Protein AF-A0A151JCA4-F1 (afdb_monomer_lite)

pLDDT: mean 89.54, std 9.83, range [54.44, 97.62]

Foldseek 3Di:
DDKDKDFDDPPQKTDIKIWDDPDQQGWIKIADDIDGDPDPVRVVCLQAVFPFKFWADAQFDDPVVPVDPDDSVVVQHDGQAPVPQDPVPADAAPPDALVNDGLGGCLSHCAPPPPPWDWPRHDPNHSRGHTMDIGSSAGCDDPSHSPNIDMDTDD

InterPro domains:
  IPR036423 Superoxide dismutase-like, copper/zinc binding domain superfamily [G3DSA:2.60.40.200] (5-155)
  IPR036423 Superoxide dismutase-like, copper/zinc binding domain superfamily [SSF49329] (5-154)
  IPR053257 Cu-only superoxide dismutase [PTHR20910] (4-155)

Radius of gyration: 15.34 Å; chains: 1; bounding box: 45×33×42 Å

Secondary structure (DSSP, 8-state):
-EEEEEEEEETTEEEEEEEEESSTTSPEEEEEEEEE-S-HHHHHHHHH---EEEEESSPPPPTTTTSS---GGGGG-SB--TT---TTTSPSTTSS-GGGS-TTBHHHHHTT--TTS----PPTT-----EEEEETT--SSSTT--TT-EEEEE-

Structure (mmCIF, N/CA/C/O backbone):
data_AF-A0A151JCA4-F1
#
_entry.id   AF-A0A151JCA4-F1
#
loop_
_atom_site.group_PDB
_atom_site.id
_atom_site.type_symbol
_atom_site.label_atom_id
_atom_site.label_alt_id
_atom_site.label_comp_id
_atom_site.label_asym_id
_atom_site.label_entity_id
_atom_site.label_seq_id
_atom_site.pdbx_PDB_ins_code
_atom_site.Cartn_x
_atom_site.Cartn_y
_atom_site.Cartn_z
_atom_site.occupancy
_atom_site.B_iso_or_equiv
_atom_site.auth_seq_id
_atom_site.auth_comp_id
_atom_site.auth_asym_id
_atom_site.auth_atom_id
_atom_site.pdbx_PDB_model_num
ATOM 1 N N . LYS A 1 1 ? -0.003 11.122 -17.077 1.00 87.81 1 LYS A N 1
ATOM 2 C CA . LYS A 1 1 ? 0.072 11.321 -15.610 1.00 87.81 1 LYS A CA 1
ATOM 3 C C . LYS A 1 1 ? -1.245 10.942 -14.945 1.00 87.81 1 LYS A C 1
ATOM 5 O O . LYS A 1 1 ? -2.270 11.543 -15.243 1.00 87.81 1 LYS A O 1
ATOM 10 N N . LYS A 1 2 ? -1.222 9.934 -14.072 1.00 93.56 2 LYS A N 1
ATOM 11 C CA . LYS A 1 2 ? -2.328 9.510 -13.203 1.00 93.56 2 LYS A CA 1
ATOM 12 C C . LYS A 1 2 ? -2.029 9.950 -11.769 1.00 93.56 2 LYS A C 1
ATOM 14 O O . LYS A 1 2 ? -0.880 9.911 -11.333 1.00 93.56 2 LYS A O 1
ATOM 19 N N . PHE A 1 3 ? -3.067 10.375 -11.060 1.00 94.62 3 PHE A N 1
ATOM 20 C CA . PHE A 1 3 ? -3.005 10.795 -9.665 1.00 94.62 3 PHE A CA 1
ATOM 21 C C . PHE A 1 3 ? -4.159 10.147 -8.908 1.00 94.62 3 PHE A C 1
ATOM 23 O O . PHE A 1 3 ? -5.297 10.159 -9.376 1.00 94.62 3 PHE A O 1
ATOM 30 N N . PHE A 1 4 ? -3.860 9.604 -7.738 1.00 93.62 4 PHE A N 1
ATOM 31 C CA . PHE A 1 4 ? -4.821 9.010 -6.826 1.00 93.62 4 PHE A CA 1
ATOM 32 C C . PHE A 1 4 ? -4.619 9.587 -5.426 1.00 93.62 4 PHE A C 1
ATOM 34 O O . PHE A 1 4 ? -3.493 9.859 -5.009 1.00 93.62 4 PHE A O 1
ATOM 41 N N . ARG A 1 5 ? -5.721 9.766 -4.696 1.00 95.06 5 ARG A N 1
ATOM 42 C CA . ARG A 1 5 ? -5.716 10.208 -3.303 1.00 95.06 5 ARG A CA 1
ATOM 43 C C . ARG A 1 5 ? -6.783 9.456 -2.523 1.00 95.06 5 ARG A C 1
ATOM 45 O O . ARG A 1 5 ? -7.960 9.546 -2.861 1.00 95.06 5 ARG A O 1
ATOM 52 N N . ALA A 1 6 ? -6.367 8.793 -1.454 1.00 92.94 6 ALA A N 1
ATOM 53 C CA . ALA A 1 6 ? -7.232 8.213 -0.439 1.00 92.94 6 ALA A CA 1
ATOM 54 C C . ALA A 1 6 ? -7.163 9.057 0.836 1.00 92.94 6 ALA A C 1
ATOM 56 O O . ALA A 1 6 ? -6.081 9.453 1.269 1.00 92.94 6 ALA A O 1
ATOM 57 N N . ILE A 1 7 ? -8.320 9.326 1.437 1.00 93.31 7 ILE A N 1
ATOM 58 C CA . ILE A 1 7 ? -8.431 10.025 2.719 1.00 93.31 7 ILE A CA 1
ATOM 59 C C . ILE A 1 7 ? -8.801 8.986 3.769 1.00 93.31 7 ILE A C 1
ATOM 61 O O . ILE A 1 7 ? -9.755 8.234 3.586 1.00 93.31 7 ILE A O 1
ATOM 65 N N . ILE A 1 8 ? -8.052 8.958 4.866 1.00 91.44 8 ILE A N 1
ATOM 66 C CA . ILE A 1 8 ? -8.338 8.105 6.017 1.00 91.44 8 ILE A CA 1
ATOM 67 C C . ILE A 1 8 ? -8.811 9.008 7.147 1.00 91.44 8 ILE A C 1
ATOM 69 O O . ILE A 1 8 ? -8.163 10.003 7.467 1.00 91.44 8 ILE A O 1
ATOM 73 N N . ASN A 1 9 ? -9.944 8.656 7.744 1.00 90.81 9 ASN A N 1
ATOM 74 C CA . ASN A 1 9 ? -10.438 9.251 8.977 1.00 90.81 9 ASN A CA 1
ATOM 75 C C . ASN A 1 9 ? -11.267 8.202 9.724 1.00 90.81 9 ASN A C 1
ATOM 77 O O . ASN A 1 9 ? -12.477 8.106 9.538 1.00 90.81 9 ASN A O 1
ATOM 81 N N . SER A 1 10 ? -10.596 7.351 10.495 1.00 88.12 10 SER A N 1
ATOM 82 C CA . SER A 1 10 ? -11.244 6.259 11.220 1.00 88.12 10 SER A CA 1
ATOM 83 C C . SER A 1 10 ? -10.461 5.908 12.479 1.00 88.12 10 SER A C 1
ATOM 85 O O . SER A 1 10 ? -9.232 5.955 12.487 1.00 88.12 10 SER A O 1
ATOM 87 N N . ARG A 1 11 ? -11.181 5.581 13.561 1.00 87.19 11 ARG A N 1
ATOM 88 C CA . ARG A 1 11 ? -10.626 5.144 14.861 1.00 87.19 11 ARG A CA 1
ATOM 89 C C . ARG A 1 11 ? -9.474 6.022 15.386 1.00 87.19 11 ARG A C 1
ATOM 91 O O . ARG A 1 11 ? -8.518 5.535 15.981 1.00 87.19 11 ARG A O 1
ATOM 98 N N . GLY A 1 12 ? -9.562 7.332 15.151 1.00 89.25 12 GLY A N 1
ATOM 99 C CA . GLY A 1 12 ? -8.572 8.311 15.600 1.00 89.25 12 GLY A CA 1
ATOM 100 C C . GLY A 1 12 ? -7.302 8.410 14.748 1.00 89.25 12 GLY A C 1
ATOM 101 O O . GLY A 1 12 ? -6.443 9.226 15.080 1.00 89.25 12 GLY A O 1
ATOM 102 N N . ILE A 1 13 ? -7.189 7.655 13.650 1.00 92.56 13 ILE A N 1
ATOM 103 C CA . ILE A 1 13 ? -6.205 7.895 12.587 1.00 92.56 13 ILE A CA 1
ATOM 104 C C . ILE A 1 13 ? -6.839 8.798 11.537 1.00 92.56 13 ILE A C 1
ATOM 106 O O . ILE A 1 13 ? -7.931 8.519 11.038 1.00 92.56 13 ILE A O 1
ATOM 110 N N . LYS A 1 14 ? -6.127 9.862 11.170 1.00 94.75 14 LYS A N 1
ATOM 111 C CA . LYS A 1 14 ? -6.526 10.797 10.124 1.00 94.75 14 LYS A CA 1
ATOM 112 C C . LYS A 1 14 ? -5.363 11.155 9.209 1.00 94.75 14 LYS A C 1
ATOM 114 O O . LYS A 1 14 ? -4.226 11.304 9.657 1.00 94.75 14 LYS A O 1
ATOM 119 N N . GLY A 1 15 ? -5.651 11.365 7.936 1.00 94.75 15 GLY A N 1
ATOM 120 C CA . GLY A 1 15 ? -4.666 11.839 6.977 1.00 94.75 15 GLY A CA 1
ATOM 121 C C . GLY A 1 15 ? -4.990 11.408 5.561 1.00 94.75 15 GLY A C 1
ATOM 122 O O . GLY A 1 15 ? -6.147 11.155 5.220 1.00 94.75 15 GLY A O 1
ATOM 123 N N . GLN A 1 16 ? -3.958 11.337 4.732 1.00 95.56 16 GLN A N 1
ATOM 124 C CA . GLN A 1 16 ? -4.105 10.993 3.330 1.00 95.56 16 GLN A CA 1
ATOM 125 C C . GLN A 1 16 ? -2.951 10.135 2.831 1.00 95.56 16 GLN A C 1
ATOM 127 O O . GLN A 1 16 ? -1.815 10.241 3.296 1.00 95.56 16 GLN A O 1
ATOM 132 N N . ILE A 1 17 ? -3.265 9.333 1.823 1.00 95.62 17 ILE A N 1
ATOM 133 C CA . ILE A 1 17 ? -2.285 8.635 1.008 1.00 95.62 17 ILE A CA 1
ATOM 134 C C . ILE A 1 17 ? -2.484 9.082 -0.428 1.00 95.62 17 ILE A C 1
ATOM 136 O O . ILE A 1 17 ? -3.600 9.035 -0.947 1.00 95.62 17 ILE A O 1
ATOM 140 N N . THR A 1 18 ? -1.418 9.547 -1.064 1.00 96.25 18 THR A N 1
ATOM 141 C CA . THR A 1 18 ? -1.435 9.914 -2.479 1.00 96.25 18 THR A CA 1
ATOM 142 C C . THR A 1 18 ? -0.556 8.967 -3.270 1.00 96.25 18 THR A C 1
ATOM 144 O O . THR A 1 18 ? 0.472 8.520 -2.776 1.00 96.25 18 THR A O 1
ATOM 147 N N . ALA A 1 19 ? -0.962 8.660 -4.498 1.00 96.56 19 ALA A N 1
ATOM 148 C CA . ALA A 1 19 ? -0.168 7.887 -5.438 1.00 96.56 19 ALA A CA 1
ATOM 149 C C . ALA A 1 19 ? -0.099 8.617 -6.784 1.00 96.56 19 ALA A C 1
ATOM 151 O O . ALA A 1 19 ? -1.108 9.141 -7.266 1.00 96.56 19 ALA A O 1
ATOM 152 N N . ILE A 1 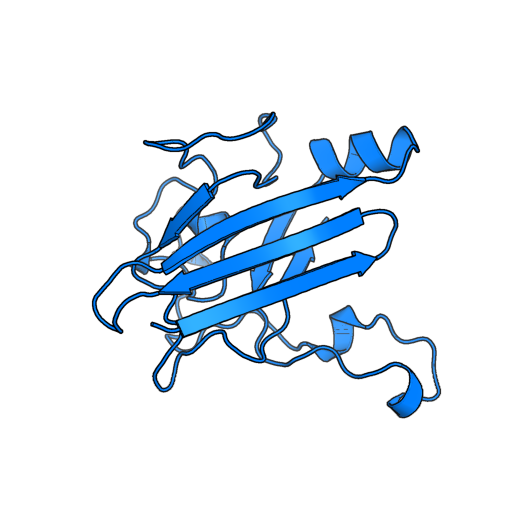20 ? 1.086 8.676 -7.384 1.00 96.69 20 ILE A N 1
ATOM 153 C CA . ILE A 1 20 ? 1.347 9.391 -8.635 1.00 96.69 20 ILE A CA 1
ATOM 154 C C . ILE A 1 20 ? 2.131 8.484 -9.567 1.00 96.69 20 ILE A C 1
ATOM 156 O O . ILE A 1 20 ? 3.152 7.925 -9.183 1.00 96.69 20 ILE A O 1
ATOM 160 N N . GLN A 1 21 ? 1.672 8.384 -10.810 1.00 96.56 21 GLN A N 1
ATOM 161 C CA . GLN A 1 21 ? 2.354 7.640 -11.859 1.00 96.56 21 GLN A CA 1
ATOM 162 C C . GLN A 1 21 ? 2.383 8.501 -13.127 1.00 96.56 21 GLN A C 1
ATOM 164 O O . GLN A 1 21 ? 1.336 8.921 -13.634 1.00 96.56 21 GLN A O 1
ATOM 169 N N . GLU A 1 22 ? 3.572 8.833 -13.630 1.00 95.19 22 GLU A N 1
ATOM 170 C CA . GLU A 1 22 ? 3.712 9.721 -14.793 1.00 95.19 22 GLU A CA 1
ATOM 171 C C . GLU A 1 22 ? 3.224 9.047 -16.077 1.00 95.19 22 GLU A C 1
ATOM 173 O O . GLU A 1 22 ? 2.320 9.569 -16.745 1.00 95.19 22 GLU A O 1
ATOM 178 N N . THR A 1 23 ? 3.743 7.850 -16.344 1.00 94.81 23 THR A N 1
ATOM 179 C CA . THR A 1 23 ? 3.327 6.952 -17.426 1.00 94.81 23 THR A CA 1
ATOM 180 C C . THR A 1 23 ? 3.131 5.530 -16.886 1.00 94.81 23 THR A C 1
ATOM 182 O O . THR A 1 23 ? 3.704 5.208 -15.846 1.00 94.81 23 THR A O 1
ATOM 185 N N . PRO A 1 24 ? 2.376 4.651 -17.573 1.00 92.81 24 PRO A N 1
ATOM 186 C CA . PRO A 1 24 ? 2.189 3.259 -17.144 1.00 92.81 24 PRO A CA 1
ATOM 187 C C . PRO A 1 24 ? 3.489 2.461 -16.945 1.00 92.81 24 PRO A C 1
ATOM 189 O O . PRO A 1 24 ? 3.464 1.442 -16.266 1.00 92.81 24 PRO A O 1
ATOM 192 N N . PHE A 1 25 ? 4.604 2.926 -17.518 1.00 92.62 25 PHE A N 1
ATOM 193 C CA . PHE A 1 25 ? 5.921 2.287 -17.445 1.00 92.62 25 PHE A CA 1
ATOM 194 C C . PHE A 1 25 ? 6.818 2.853 -16.336 1.00 92.62 25 PHE A C 1
ATOM 196 O O . PHE A 1 25 ? 7.909 2.342 -16.106 1.00 92.62 25 PHE A O 1
ATOM 203 N N . ASN A 1 26 ? 6.393 3.922 -15.657 1.00 95.31 26 ASN A N 1
ATOM 204 C CA . ASN A 1 26 ? 7.131 4.479 -14.528 1.00 95.31 26 ASN A CA 1
ATOM 205 C C . ASN A 1 26 ? 6.672 3.856 -13.204 1.00 95.31 26 ASN A C 1
ATOM 20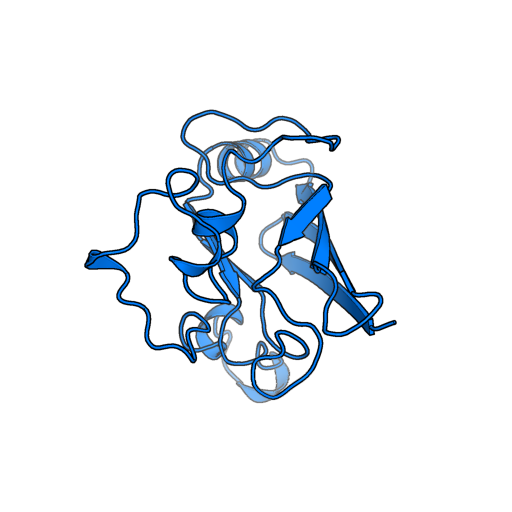7 O O . ASN A 1 26 ? 5.503 3.464 -13.088 1.00 95.31 26 ASN A O 1
ATOM 211 N N . PRO A 1 27 ? 7.552 3.833 -12.184 1.00 95.19 27 PRO A N 1
ATOM 212 C CA . PRO A 1 27 ? 7.147 3.483 -10.833 1.00 95.19 27 PRO A CA 1
ATOM 213 C C . PRO A 1 27 ? 6.046 4.417 -10.335 1.00 95.19 27 PRO A C 1
ATOM 215 O O . PRO A 1 27 ? 6.001 5.610 -10.657 1.00 95.19 27 PRO A O 1
ATOM 218 N N . THR A 1 28 ? 5.173 3.862 -9.508 1.00 96.12 28 THR A N 1
ATOM 219 C CA . THR A 1 28 ? 4.187 4.636 -8.772 1.00 96.12 28 THR A CA 1
ATOM 220 C C . THR A 1 28 ? 4.832 5.177 -7.509 1.00 96.12 28 THR A C 1
ATOM 222 O O . THR A 1 28 ? 5.302 4.425 -6.658 1.00 96.12 28 THR A O 1
ATOM 225 N N . TRP A 1 29 ? 4.824 6.497 -7.374 1.00 95.25 29 TRP A N 1
ATOM 226 C CA . TRP A 1 29 ? 5.253 7.196 -6.171 1.00 95.25 29 TRP A CA 1
ATOM 227 C C . TRP A 1 29 ? 4.093 7.294 -5.197 1.00 95.25 29 TRP A C 1
ATOM 229 O O . TRP A 1 29 ? 3.028 7.781 -5.571 1.00 95.25 29 TRP A O 1
ATOM 239 N N . ILE A 1 30 ? 4.292 6.865 -3.956 1.00 94.75 30 ILE A N 1
ATOM 240 C CA . ILE A 1 30 ? 3.263 6.819 -2.917 1.00 94.75 30 ILE A CA 1
ATOM 241 C C . ILE A 1 30 ? 3.717 7.704 -1.765 1.00 94.75 30 ILE A C 1
ATOM 243 O O . ILE A 1 30 ? 4.810 7.525 -1.245 1.00 94.75 30 ILE A O 1
ATOM 247 N N . ASN A 1 31 ? 2.885 8.644 -1.333 1.00 94.69 31 ASN A N 1
ATOM 248 C CA . ASN A 1 31 ? 3.152 9.466 -0.160 1.00 94.69 31 ASN A CA 1
ATOM 249 C C . ASN A 1 31 ? 2.118 9.167 0.924 1.00 94.69 31 ASN A C 1
ATOM 251 O O . ASN A 1 31 ? 0.918 9.353 0.716 1.00 94.69 31 ASN A O 1
ATOM 255 N N . ILE A 1 32 ? 2.601 8.714 2.077 1.00 94.19 32 ILE A N 1
ATOM 256 C CA . ILE A 1 32 ? 1.800 8.309 3.226 1.00 94.19 32 ILE A CA 1
ATOM 257 C C . ILE A 1 32 ? 1.951 9.356 4.327 1.00 94.19 32 ILE A C 1
ATOM 259 O O . ILE A 1 32 ? 2.976 9.432 5.012 1.00 94.19 32 ILE A O 1
ATOM 263 N N . SER A 1 33 ? 0.891 10.142 4.523 1.00 93.56 33 SER A N 1
ATOM 264 C CA . SER A 1 33 ? 0.812 11.186 5.542 1.00 93.56 33 SER A CA 1
ATOM 265 C C . SER A 1 33 ? -0.383 10.932 6.453 1.00 93.56 33 SER A C 1
ATOM 267 O O . SER A 1 33 ? -1.494 11.418 6.228 1.00 93.56 33 SER A O 1
ATOM 269 N N . LEU A 1 34 ? -0.149 10.111 7.477 1.00 93.62 34 LEU A N 1
ATOM 270 C CA . LEU A 1 34 ? -1.137 9.719 8.476 1.00 93.62 34 LEU A CA 1
ATOM 271 C C . LEU A 1 34 ? -0.705 10.190 9.864 1.00 93.62 34 LEU A C 1
ATOM 273 O O . LEU A 1 34 ? 0.451 10.054 10.264 1.00 93.62 34 LEU A O 1
ATOM 277 N N . THR A 1 35 ? -1.667 10.723 10.604 1.00 92.19 35 THR A N 1
ATOM 278 C CA . THR A 1 35 ? -1.506 11.271 11.950 1.00 92.19 35 THR A CA 1
ATOM 279 C C . THR A 1 35 ? -2.587 10.711 12.860 1.00 92.19 35 THR A C 1
ATOM 281 O O . THR A 1 35 ? -3.633 10.257 12.399 1.00 92.19 35 THR A O 1
ATOM 284 N N . THR A 1 36 ? -2.356 10.750 14.165 1.00 93.50 36 THR A N 1
ATOM 285 C CA . THR A 1 36 ? -3.373 10.379 15.148 1.00 93.50 36 THR A CA 1
ATOM 286 C C . THR A 1 36 ? -3.994 11.622 15.766 1.00 93.50 36 THR A C 1
ATOM 288 O O . TH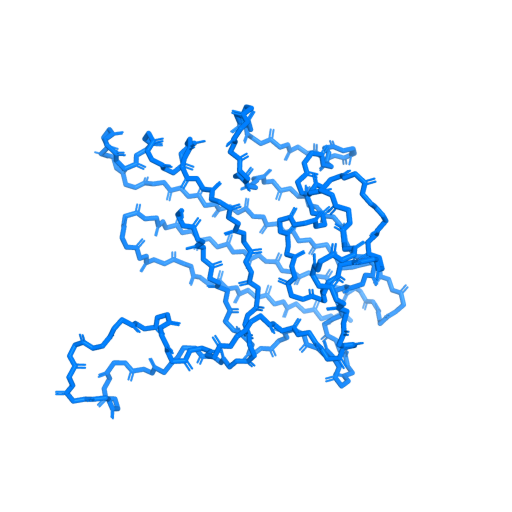R A 1 36 ? -3.393 12.698 15.790 1.00 93.50 36 THR A O 1
ATOM 291 N N . ILE A 1 37 ? -5.196 11.481 16.314 1.00 92.94 37 ILE A N 1
ATOM 292 C CA . ILE A 1 37 ? -5.727 12.465 17.259 1.00 92.94 37 ILE A CA 1
ATOM 293 C C . ILE A 1 37 ? -4.835 12.540 18.510 1.00 92.94 37 ILE A C 1
ATOM 295 O O . ILE A 1 37 ? -4.026 11.642 18.762 1.00 92.94 37 ILE A O 1
ATOM 299 N N . ASN A 1 38 ? -4.964 13.622 19.283 1.00 90.69 38 ASN A N 1
ATOM 300 C CA . ASN A 1 38 ? -4.162 13.851 20.488 1.00 90.69 38 ASN A CA 1
ATOM 301 C C . ASN A 1 38 ? -4.627 12.961 21.656 1.00 90.69 38 ASN A C 1
ATOM 303 O O . ASN A 1 38 ? -5.172 13.437 22.645 1.00 90.69 38 ASN A O 1
ATOM 307 N N . ASN A 1 39 ? -4.451 11.652 21.503 1.00 93.75 39 ASN A N 1
ATOM 308 C CA . ASN A 1 39 ? -4.746 10.635 22.497 1.00 93.75 39 ASN A CA 1
ATOM 309 C C . ASN A 1 39 ? -3.538 9.689 22.583 1.00 93.75 39 ASN A C 1
ATOM 311 O O . ASN A 1 39 ? -3.057 9.184 21.564 1.00 93.75 39 ASN A O 1
ATOM 315 N N . LEU A 1 40 ? -3.026 9.489 23.800 1.00 91.81 40 LEU A N 1
ATOM 316 C CA . LEU A 1 40 ? -1.797 8.732 24.037 1.00 91.81 40 LEU A CA 1
ATOM 317 C C . LEU A 1 40 ? -1.940 7.257 23.652 1.00 91.81 40 LEU A C 1
ATOM 319 O O . LEU A 1 40 ? -1.063 6.732 22.971 1.00 91.81 40 LEU A O 1
ATOM 323 N N . GLU A 1 41 ? -3.042 6.617 24.042 1.00 92.50 41 GLU A N 1
ATOM 324 C CA . GLU A 1 41 ? -3.339 5.227 23.689 1.00 92.50 41 GLU A CA 1
ATOM 325 C C . GLU A 1 41 ? -3.384 5.066 22.168 1.00 92.50 41 GLU A C 1
ATOM 327 O O . GLU A 1 41 ? -2.764 4.154 21.618 1.00 92.50 41 GLU A O 1
ATOM 332 N N . ILE A 1 42 ? -4.028 6.019 21.480 1.00 91.62 42 ILE A N 1
ATOM 333 C CA . ILE A 1 42 ? -4.155 5.991 20.024 1.00 91.62 42 ILE A CA 1
ATOM 334 C C . ILE A 1 42 ? -2.805 6.107 19.324 1.00 91.62 42 ILE A C 1
ATOM 336 O O . ILE A 1 42 ? -2.476 5.348 18.411 1.00 91.62 42 ILE A O 1
ATOM 340 N N . ARG A 1 43 ? -1.990 7.045 19.795 1.00 91.44 43 ARG A N 1
ATOM 341 C CA . ARG A 1 43 ? -0.645 7.265 19.275 1.00 91.44 43 ARG A CA 1
ATOM 342 C C . ARG A 1 43 ? 0.261 6.056 19.503 1.00 91.44 43 ARG A C 1
ATOM 344 O O . ARG A 1 43 ? 1.014 5.697 18.601 1.00 91.44 43 ARG A O 1
ATOM 351 N N . LEU A 1 44 ? 0.186 5.431 20.678 1.00 90.88 44 LEU A N 1
ATOM 352 C CA . LEU A 1 44 ? 0.995 4.260 21.013 1.00 90.88 44 LEU A CA 1
ATOM 353 C C . LEU A 1 44 ? 0.604 3.046 20.176 1.00 90.88 44 LEU A C 1
ATOM 355 O O . LEU A 1 44 ? 1.494 2.404 19.614 1.00 90.88 44 LEU A O 1
ATOM 359 N N . TRP A 1 45 ? -0.693 2.747 20.031 1.00 89.38 45 TRP A N 1
ATOM 360 C CA . TRP A 1 45 ? -1.098 1.612 19.200 1.00 89.38 45 TRP A CA 1
ATOM 361 C C . TRP A 1 45 ? -0.751 1.852 17.732 1.00 89.38 45 TRP A C 1
ATOM 363 O O . TRP A 1 45 ? -0.201 0.960 17.102 1.00 89.38 45 TRP A O 1
ATOM 373 N N . TYR A 1 46 ? -0.967 3.056 17.191 1.00 91.62 46 TYR A N 1
ATOM 374 C CA . TYR A 1 46 ? -0.615 3.337 15.798 1.00 91.62 46 TYR A CA 1
ATOM 375 C C . TYR A 1 46 ? 0.898 3.247 15.556 1.00 91.62 46 TYR A C 1
ATOM 377 O O . TYR A 1 46 ? 1.352 2.825 14.495 1.00 91.62 46 TYR A O 1
ATOM 385 N N . ALA A 1 47 ? 1.705 3.634 16.545 1.00 90.00 47 ALA A N 1
ATOM 386 C CA . ALA A 1 47 ? 3.152 3.558 16.434 1.00 90.00 47 ALA A CA 1
ATOM 387 C C . ALA A 1 47 ? 3.685 2.118 16.528 1.00 90.00 47 ALA A C 1
ATOM 389 O O . ALA A 1 47 ? 4.661 1.810 15.849 1.00 90.00 47 ALA A O 1
ATOM 390 N N . THR A 1 48 ? 3.064 1.247 17.332 1.00 89.94 48 THR A N 1
ATOM 391 C CA . THR A 1 48 ? 3.652 -0.050 17.740 1.00 89.94 48 THR A CA 1
ATOM 392 C C . THR A 1 48 ? 2.860 -1.293 17.334 1.00 89.94 48 THR A C 1
ATOM 394 O O . THR A 1 48 ? 3.406 -2.389 17.363 1.00 89.94 48 THR A O 1
ATOM 397 N N . LYS A 1 49 ? 1.575 -1.153 17.002 1.00 91.31 49 LYS A N 1
ATOM 398 C CA . LYS A 1 49 ? 0.623 -2.250 16.760 1.00 91.31 49 LYS A CA 1
ATOM 399 C C . LYS A 1 49 ? 0.014 -2.171 15.364 1.00 91.31 49 LYS A C 1
ATOM 401 O O . LYS A 1 49 ? -1.146 -2.505 15.195 1.00 91.31 49 LYS A O 1
ATOM 406 N N . ILE A 1 50 ? 0.738 -1.642 14.383 1.00 93.19 50 ILE A N 1
ATOM 407 C CA . ILE A 1 50 ? 0.305 -1.759 12.992 1.00 93.19 50 ILE A CA 1
ATOM 408 C C . ILE A 1 50 ? 0.911 -3.035 12.431 1.00 93.19 50 ILE A C 1
ATOM 410 O O . ILE A 1 50 ? 2.134 -3.153 12.362 1.00 93.19 50 ILE A O 1
ATOM 414 N N . ALA A 1 51 ? 0.046 -3.969 12.047 1.00 93.12 51 ALA A N 1
ATOM 415 C CA . ALA A 1 51 ? 0.437 -5.245 11.472 1.00 93.12 51 ALA A CA 1
ATOM 416 C C . ALA A 1 51 ? 0.672 -5.137 9.963 1.00 93.12 51 ALA A C 1
ATOM 418 O O . ALA A 1 51 ? 1.661 -5.661 9.463 1.00 93.12 51 ALA A O 1
ATOM 419 N N . SER A 1 52 ? -0.216 -4.459 9.224 1.00 94.00 52 SER A N 1
ATOM 420 C CA . SER A 1 52 ? -0.017 -4.245 7.784 1.00 94.00 52 SER A CA 1
ATOM 421 C C . SER A 1 52 ? -0.898 -3.149 7.169 1.00 94.00 52 SER A C 1
ATOM 423 O O . SER A 1 52 ? -1.949 -2.788 7.701 1.00 94.00 52 SER A O 1
ATOM 425 N N . TYR A 1 53 ? -0.473 -2.646 6.010 1.00 95.50 53 TYR A N 1
ATOM 426 C CA . TYR A 1 53 ? -1.233 -1.818 5.077 1.00 95.50 53 TYR A CA 1
ATOM 427 C C . TYR A 1 53 ? -1.569 -2.666 3.851 1.00 95.50 53 TYR A C 1
ATOM 429 O O . TYR A 1 53 ? -0.665 -3.109 3.141 1.00 95.50 53 TYR A O 1
ATOM 437 N N . ARG A 1 54 ? -2.859 -2.878 3.584 1.00 96.25 54 ARG A N 1
ATOM 438 C CA . ARG A 1 54 ? -3.325 -3.725 2.477 1.00 96.25 54 ARG A CA 1
ATOM 439 C C . ARG A 1 54 ? -4.382 -3.006 1.646 1.00 96.25 54 ARG A C 1
ATOM 441 O O . ARG A 1 54 ? -5.339 -2.455 2.184 1.00 96.25 54 ARG A O 1
ATOM 448 N N . ILE A 1 55 ? -4.224 -3.015 0.328 1.00 97.12 55 ILE A N 1
ATOM 449 C CA . ILE A 1 55 ? -5.255 -2.589 -0.620 1.00 97.12 55 ILE A CA 1
ATOM 450 C C . ILE A 1 55 ? -6.158 -3.782 -0.886 1.00 97.12 55 ILE A C 1
ATOM 452 O O . ILE A 1 55 ? -5.686 -4.873 -1.202 1.00 97.12 55 ILE A O 1
ATOM 456 N N . HIS A 1 56 ? -7.455 -3.568 -0.756 1.00 96.81 56 HIS A N 1
ATOM 457 C CA . HIS A 1 56 ? -8.463 -4.604 -0.903 1.00 96.81 56 HIS A CA 1
ATOM 458 C C . HIS A 1 56 ? -9.164 -4.532 -2.258 1.00 96.81 56 HIS A C 1
ATOM 460 O O . HIS A 1 56 ? -9.069 -3.544 -2.985 1.00 96.81 56 HIS A O 1
ATOM 466 N N . GLU A 1 57 ? -9.858 -5.602 -2.630 1.00 95.69 57 GLU A N 1
ATOM 467 C CA . GLU A 1 57 ? -10.478 -5.722 -3.949 1.00 95.69 57 GLU A CA 1
ATOM 468 C C . GLU A 1 57 ? -11.567 -4.675 -4.198 1.00 95.69 57 GLU A C 1
ATOM 470 O O . GLU A 1 57 ? -11.626 -4.119 -5.297 1.00 95.69 57 GLU A O 1
ATOM 475 N N . LEU A 1 58 ? -12.419 -4.407 -3.205 1.00 93.94 58 LEU A N 1
ATOM 476 C CA . LEU A 1 58 ? -13.572 -3.520 -3.349 1.00 93.94 58 LEU A CA 1
ATOM 477 C C . LEU A 1 58 ? -13.406 -2.209 -2.578 1.00 93.94 58 LEU A C 1
ATOM 479 O O . LEU A 1 58 ? -12.724 -2.170 -1.549 1.00 93.94 58 LEU A O 1
ATOM 483 N N . PRO A 1 59 ? -14.039 -1.115 -3.041 1.00 90.94 59 PRO A N 1
ATOM 484 C CA . PRO A 1 59 ? -14.181 0.084 -2.230 1.00 90.94 59 PRO A CA 1
ATOM 485 C C . PRO A 1 59 ? -15.009 -0.213 -0.973 1.00 90.94 59 PRO A C 1
ATOM 487 O O . PRO A 1 59 ? -15.796 -1.154 -0.934 1.00 90.94 59 PRO A O 1
ATOM 490 N N . SER A 1 60 ? -14.846 0.623 0.052 1.00 86.00 60 SER A N 1
ATOM 491 C CA . SER A 1 60 ? -15.712 0.570 1.230 1.00 86.00 60 SER A CA 1
ATOM 492 C C . SER A 1 60 ? -17.134 0.961 0.840 1.00 86.00 60 SER A C 1
ATOM 494 O O . SER A 1 60 ? -17.341 2.022 0.246 1.00 86.00 60 SER A O 1
ATOM 496 N N . GLU A 1 61 ? -18.115 0.153 1.227 1.00 79.38 61 GLU A N 1
ATOM 497 C CA . GLU A 1 61 ? -19.518 0.505 1.040 1.00 79.38 61 GLU A CA 1
ATOM 498 C C . GLU A 1 61 ? -19.911 1.689 1.941 1.00 79.38 61 GLU A C 1
ATOM 500 O O . GLU A 1 61 ? -19.450 1.796 3.085 1.00 79.38 61 GLU A O 1
ATOM 505 N N . PRO A 1 62 ? -20.746 2.618 1.446 1.00 68.81 62 PRO A N 1
ATOM 506 C CA . PRO A 1 62 ? -21.190 3.748 2.242 1.00 68.81 62 PRO A CA 1
ATOM 507 C C . PRO A 1 62 ? -22.183 3.297 3.319 1.00 68.81 62 PRO A C 1
ATOM 509 O O . PRO A 1 62 ? -23.133 2.568 3.039 1.00 68.81 62 PRO A O 1
ATOM 512 N N . ALA A 1 63 ? -22.025 3.827 4.537 1.00 61.75 63 ALA A N 1
ATOM 513 C CA . ALA A 1 63 ? -22.835 3.486 5.715 1.00 61.75 63 ALA A CA 1
ATOM 514 C C . ALA A 1 63 ? -24.361 3.616 5.511 1.00 61.75 63 ALA A C 1
ATOM 516 O O . ALA A 1 63 ? -25.135 2.970 6.211 1.00 61.75 63 ALA A O 1
ATOM 517 N N . LYS A 1 64 ? -24.806 4.423 4.536 1.00 58.84 64 LYS A N 1
ATOM 518 C CA . LYS A 1 64 ? -26.227 4.572 4.178 1.00 58.84 64 LYS A CA 1
ATOM 519 C C . LYS A 1 64 ? -26.846 3.316 3.557 1.00 58.84 64 LYS A C 1
ATOM 521 O O . LYS A 1 64 ? -28.049 3.138 3.685 1.00 58.84 64 LYS A O 1
ATOM 526 N N . ASN A 1 65 ? -26.056 2.466 2.903 1.00 56.88 65 ASN A N 1
ATOM 527 C CA . ASN A 1 65 ? -26.581 1.315 2.164 1.00 56.88 65 ASN A CA 1
ATOM 528 C C . ASN A 1 65 ? -26.789 0.077 3.045 1.00 56.88 65 ASN A C 1
ATOM 530 O O . ASN A 1 65 ? -27.495 -0.837 2.637 1.00 56.88 65 ASN A O 1
ATOM 534 N N . ILE A 1 66 ? -26.186 0.040 4.238 1.00 57.53 66 ILE A N 1
ATOM 535 C CA . ILE A 1 66 ? -26.066 -1.201 5.013 1.00 57.53 66 ILE A CA 1
ATOM 536 C C . ILE A 1 66 ? -27.127 -1.312 6.119 1.00 57.53 66 ILE A C 1
ATOM 538 O O . ILE A 1 66 ? -27.349 -2.402 6.632 1.00 57.53 66 ILE A O 1
ATOM 542 N N . GLY A 1 67 ? -27.824 -0.229 6.496 1.00 54.44 67 GLY A N 1
ATOM 543 C CA . GLY A 1 67 ? -28.926 -0.249 7.485 1.00 54.44 67 GLY A CA 1
ATOM 544 C C . GLY A 1 67 ? -28.553 -0.727 8.904 1.00 54.44 67 GLY A C 1
ATOM 545 O O . GLY A 1 67 ? -29.353 -0.621 9.828 1.00 54.44 67 GLY A O 1
ATOM 546 N N . ILE A 1 68 ? -27.327 -1.218 9.079 1.00 55.81 68 ILE A N 1
ATOM 547 C CA . ILE A 1 68 ? -26.730 -1.831 10.260 1.00 55.81 68 ILE A CA 1
ATOM 548 C C . ILE A 1 68 ? -25.348 -1.173 10.417 1.00 55.81 68 ILE A C 1
ATOM 550 O O . ILE A 1 68 ? -24.684 -0.924 9.405 1.00 55.81 68 ILE A O 1
ATOM 554 N N . PRO A 1 69 ? -24.878 -0.878 11.644 1.00 57.22 69 PRO A N 1
ATOM 555 C CA . PRO A 1 69 ? -23.530 -0.368 11.887 1.00 57.22 69 PRO A CA 1
ATOM 556 C C . PRO A 1 69 ? -22.488 -1.472 11.642 1.00 57.22 69 PRO A C 1
ATOM 558 O O . PRO A 1 69 ? -21.904 -2.026 12.569 1.00 57.22 69 PRO A O 1
ATOM 561 N N . VAL A 1 70 ? -22.286 -1.834 10.378 1.00 62.50 70 VAL A N 1
ATOM 562 C CA . VAL A 1 70 ? -21.254 -2.775 9.949 1.00 62.50 70 VAL A CA 1
ATOM 563 C C . VAL A 1 70 ? -19.945 -2.009 9.792 1.00 62.50 70 VAL A C 1
ATOM 565 O O . VAL A 1 70 ? -19.926 -0.885 9.287 1.00 62.50 70 VAL A O 1
ATOM 568 N N . ASP A 1 71 ? -18.842 -2.609 10.246 1.00 74.69 71 ASP A N 1
ATOM 569 C CA . ASP A 1 71 ? -17.511 -2.035 10.064 1.00 74.69 71 ASP A CA 1
ATOM 570 C C . ASP A 1 71 ? -17.251 -1.844 8.567 1.00 74.69 71 ASP A C 1
ATOM 572 O O . ASP A 1 71 ? -17.276 -2.807 7.797 1.00 74.69 71 ASP A O 1
ATOM 576 N N . SER A 1 72 ? -17.003 -0.606 8.149 1.00 78.19 72 SER A N 1
ATOM 577 C CA . SER A 1 72 ? -16.858 -0.236 6.741 1.00 78.19 72 SER A CA 1
ATOM 578 C C . SER A 1 72 ? -15.751 -1.051 6.054 1.00 78.19 72 SER A C 1
ATOM 580 O O . SER A 1 72 ? -15.873 -1.430 4.889 1.00 78.19 72 SER A O 1
ATOM 582 N N . CYS A 1 73 ? -14.718 -1.429 6.816 1.00 85.56 73 CYS A N 1
ATOM 583 C CA . CYS A 1 73 ? -13.620 -2.282 6.367 1.00 85.56 73 CYS A CA 1
ATOM 584 C C . CYS A 1 73 ? -14.056 -3.708 5.986 1.00 85.56 73 CYS A C 1
ATOM 586 O O . CYS A 1 73 ? -13.416 -4.321 5.139 1.00 85.56 73 CYS A O 1
ATOM 588 N N . SER A 1 74 ? -15.139 -4.247 6.553 1.00 85.50 74 SER A N 1
ATOM 589 C CA . SER A 1 74 ? -15.581 -5.629 6.285 1.00 85.50 74 SER A CA 1
ATOM 590 C C . SER A 1 74 ? -16.179 -5.827 4.885 1.00 85.50 74 SER A C 1
ATOM 592 O O . SER A 1 74 ? -16.157 -6.930 4.347 1.00 85.50 74 SER A O 1
ATOM 594 N N . THR A 1 75 ? -16.644 -4.746 4.254 1.00 88.69 75 THR A N 1
ATOM 595 C CA . THR A 1 75 ? -17.256 -4.767 2.910 1.00 88.69 75 THR A CA 1
ATOM 596 C C . THR A 1 75 ? -16.236 -4.793 1.771 1.00 88.69 75 THR A C 1
ATOM 598 O O . THR A 1 75 ? -16.573 -4.990 0.608 1.00 88.69 75 THR A O 1
ATOM 601 N N . THR A 1 76 ? -14.956 -4.634 2.102 1.00 91.94 76 THR A N 1
ATOM 602 C CA . THR A 1 76 ? -13.878 -4.434 1.127 1.00 91.94 76 THR A CA 1
ATOM 603 C C . THR A 1 76 ? -13.387 -5.724 0.455 1.00 91.94 76 THR A C 1
ATOM 605 O O . THR A 1 76 ? -12.582 -5.661 -0.473 1.00 91.94 76 THR A O 1
ATOM 608 N N . LYS A 1 77 ? -13.902 -6.890 0.873 1.00 93.44 77 LYS A N 1
ATOM 609 C CA . LYS A 1 77 ? -13.399 -8.238 0.538 1.00 93.44 77 LYS A CA 1
ATOM 610 C C . LYS A 1 77 ? -11.962 -8.462 1.027 1.00 93.44 77 LYS A C 1
ATOM 612 O O . LYS A 1 77 ? -11.623 -8.045 2.131 1.00 93.44 77 LYS A O 1
ATOM 617 N N . LYS A 1 78 ? -11.164 -9.220 0.271 1.00 95.19 78 LYS A N 1
ATOM 618 C CA . LYS A 1 78 ? -9.816 -9.666 0.630 1.00 95.19 78 LYS A CA 1
ATOM 619 C C . LYS A 1 78 ? -8.756 -8.743 0.021 1.00 95.19 78 LYS A C 1
ATOM 621 O O . LYS A 1 78 ? -9.071 -7.797 -0.704 1.00 95.19 78 LYS A O 1
ATOM 626 N N . LEU A 1 79 ? -7.498 -9.057 0.321 1.00 96.56 79 LEU A N 1
ATOM 627 C CA . LEU A 1 79 ? -6.314 -8.475 -0.301 1.00 96.56 79 LEU A CA 1
ATOM 628 C C . LEU A 1 79 ? -6.424 -8.509 -1.830 1.00 96.56 79 LEU A C 1
ATOM 630 O O . LEU A 1 79 ? -6.748 -9.537 -2.421 1.00 96.56 79 LEU A O 1
ATOM 634 N N . PHE A 1 80 ? -6.113 -7.389 -2.476 1.00 97.62 80 PHE A N 1
ATOM 635 C CA . PHE A 1 80 ? -6.079 -7.310 -3.927 1.00 97.62 80 PHE A CA 1
ATOM 636 C C . PHE A 1 80 ? -4.860 -8.062 -4.482 1.00 97.62 80 PHE A C 1
ATOM 638 O O . PHE A 1 80 ? -3.737 -7.551 -4.479 1.00 97.62 80 PHE A O 1
ATOM 645 N N . ASN A 1 81 ? -5.099 -9.277 -4.976 1.00 97.25 81 ASN A N 1
ATOM 646 C CA . ASN A 1 81 ? -4.070 -10.177 -5.489 1.00 97.25 81 ASN A CA 1
ATOM 647 C C . ASN A 1 81 ? -4.488 -10.810 -6.830 1.00 97.25 81 ASN A C 1
ATOM 649 O O . ASN A 1 81 ? -4.774 -12.003 -6.897 1.00 97.25 81 ASN A O 1
ATOM 653 N N . PRO A 1 82 ? -4.541 -10.033 -7.924 1.00 96.75 82 PRO A N 1
ATOM 654 C CA . PRO A 1 82 ? -4.984 -10.559 -9.215 1.00 96.75 82 PRO A CA 1
ATOM 655 C C . PRO A 1 82 ? -3.987 -11.544 -9.847 1.00 96.75 82 PRO A C 1
ATOM 657 O O . PRO A 1 82 ? -4.338 -12.219 -10.808 1.00 96.75 82 PRO A O 1
ATOM 660 N N . LEU A 1 83 ? -2.754 -11.606 -9.333 1.00 95.31 83 LEU A N 1
ATOM 661 C CA . LEU A 1 83 ? -1.709 -12.527 -9.782 1.00 95.31 83 LEU A CA 1
ATOM 662 C C . LEU A 1 83 ? -1.732 -13.860 -9.021 1.00 95.31 83 LEU A C 1
ATOM 664 O O . LEU A 1 83 ? -0.932 -14.734 -9.331 1.00 95.31 83 LEU A O 1
ATOM 668 N N . ASN A 1 84 ? -2.639 -14.020 -8.048 1.00 96.00 84 ASN A N 1
ATOM 669 C CA . ASN A 1 84 ? -2.741 -15.202 -7.189 1.00 96.00 84 ASN A CA 1
ATOM 670 C C . ASN A 1 84 ? -1.397 -15.599 -6.551 1.00 96.00 84 ASN A C 1
ATOM 672 O O . ASN A 1 84 ? -1.079 -16.781 -6.454 1.00 96.00 84 ASN A O 1
ATOM 676 N N . ILE A 1 85 ? -0.607 -14.605 -6.133 1.00 95.69 85 ILE A N 1
ATOM 677 C CA . ILE A 1 85 ? 0.641 -14.828 -5.394 1.00 95.69 85 ILE A CA 1
ATOM 678 C C . ILE A 1 85 ? 0.316 -15.533 -4.079 1.00 95.69 85 ILE A C 1
ATOM 680 O O . ILE A 1 85 ? -0.580 -15.100 -3.354 1.00 95.69 85 ILE A O 1
ATOM 684 N N . ASP A 1 86 ? 1.042 -16.602 -3.780 1.00 94.56 86 ASP A N 1
ATOM 685 C CA . ASP A 1 86 ? 0.856 -17.359 -2.550 1.00 94.56 86 ASP A CA 1
ATOM 686 C C . ASP A 1 86 ? 1.542 -16.656 -1.366 1.00 94.56 86 ASP A C 1
ATOM 688 O O . ASP A 1 86 ? 2.773 -16.536 -1.321 1.00 94.56 86 ASP A O 1
ATOM 692 N N . GLU A 1 87 ? 0.735 -16.201 -0.398 1.00 88.94 87 GLU A N 1
ATOM 693 C CA . GLU A 1 87 ? 1.207 -15.543 0.828 1.00 88.94 87 GLU A CA 1
ATOM 694 C C . GLU A 1 87 ? 2.112 -16.472 1.663 1.00 88.94 87 GLU A C 1
ATOM 696 O O . GLU A 1 87 ? 2.982 -15.967 2.369 1.00 88.94 87 GLU A O 1
ATOM 701 N N . GLU A 1 88 ? 1.984 -17.803 1.555 1.00 90.94 88 GLU A N 1
ATOM 702 C CA . GLU A 1 88 ? 2.823 -18.756 2.304 1.00 90.94 88 GLU A CA 1
ATOM 703 C C . GLU A 1 88 ? 4.264 -18.821 1.781 1.00 90.94 88 GLU A C 1
ATOM 705 O O . GLU A 1 88 ? 5.202 -19.079 2.536 1.00 90.94 88 GLU A O 1
ATOM 710 N N . THR A 1 89 ? 4.449 -18.556 0.488 1.00 92.44 89 THR A N 1
ATOM 711 C CA . THR A 1 89 ? 5.767 -18.556 -0.172 1.00 92.44 89 THR A CA 1
ATOM 712 C C . THR A 1 89 ? 6.405 -17.169 -0.229 1.00 92.44 89 THR A C 1
ATOM 714 O O . THR A 1 89 ? 7.565 -17.025 -0.623 1.00 92.44 89 THR A O 1
ATOM 717 N N . THR A 1 90 ? 5.649 -16.141 0.159 1.00 94.38 90 THR A N 1
ATOM 718 C CA . THR A 1 90 ? 6.090 -14.751 0.111 1.00 94.38 90 THR A CA 1
ATOM 719 C C . THR A 1 90 ? 7.130 -14.495 1.211 1.00 94.38 90 THR A C 1
ATOM 721 O O . THR A 1 90 ? 6.917 -14.891 2.360 1.00 94.38 90 THR A O 1
ATOM 724 N N . PRO A 1 91 ? 8.262 -13.828 0.912 1.00 94.75 91 PRO A N 1
ATOM 725 C CA . PRO A 1 91 ? 9.246 -13.496 1.936 1.00 94.75 91 PRO A CA 1
ATOM 726 C C . PRO A 1 91 ? 8.666 -12.594 3.038 1.00 94.75 91 PRO A C 1
ATOM 728 O O . PRO A 1 91 ? 7.671 -11.899 2.819 1.00 94.75 91 PRO A O 1
ATOM 731 N N . PRO A 1 92 ? 9.308 -12.531 4.219 1.00 92.69 92 PRO A N 1
ATOM 732 C CA . PRO A 1 92 ? 8.912 -11.587 5.255 1.00 92.69 92 PRO A CA 1
ATOM 733 C C . PRO A 1 92 ? 8.914 -10.136 4.737 1.00 92.69 92 PRO A C 1
ATOM 735 O O . PRO A 1 92 ? 9.779 -9.794 3.924 1.00 92.69 92 PRO A O 1
ATOM 738 N N . PRO A 1 93 ? 8.015 -9.259 5.227 1.00 91.38 93 PRO A N 1
ATOM 739 C CA . PRO A 1 93 ? 7.917 -7.875 4.768 1.00 91.38 93 PRO A CA 1
ATOM 740 C C . PRO A 1 93 ? 9.265 -7.153 4.722 1.00 91.38 93 PRO A C 1
ATOM 742 O O . PRO A 1 93 ? 9.999 -7.142 5.707 1.00 91.38 93 PRO A O 1
ATOM 745 N N . GLY A 1 94 ? 9.589 -6.555 3.576 1.00 86.62 94 GLY A N 1
ATOM 746 C CA . GLY A 1 94 ? 10.852 -5.847 3.353 1.00 86.62 94 GLY A CA 1
ATOM 747 C C . GLY A 1 94 ? 12.043 -6.719 2.926 1.00 86.62 94 GLY A C 1
ATOM 748 O O . GLY A 1 94 ? 13.047 -6.164 2.486 1.00 86.62 94 GLY A O 1
ATOM 749 N N . TYR A 1 95 ? 11.943 -8.054 2.971 1.00 90.94 95 TYR A N 1
ATOM 750 C CA . TYR A 1 95 ? 13.049 -8.970 2.626 1.00 90.94 95 TYR A CA 1
ATOM 751 C C . TYR A 1 95 ? 13.000 -9.514 1.190 1.00 90.94 95 TYR A C 1
ATOM 753 O O . TYR A 1 95 ? 13.959 -10.129 0.731 1.00 90.94 95 TYR A O 1
ATOM 761 N N . GLY A 1 96 ? 11.888 -9.306 0.485 1.00 92.12 96 GLY A N 1
ATOM 762 C CA . GLY A 1 96 ? 11.692 -9.764 -0.898 1.00 92.12 96 GLY A CA 1
ATOM 763 C C . GLY A 1 96 ? 11.835 -8.646 -1.930 1.00 92.12 96 GLY A C 1
ATOM 764 O O . GLY A 1 96 ? 12.013 -7.477 -1.581 1.00 92.12 96 GLY A O 1
ATOM 765 N N . THR A 1 97 ? 11.687 -8.980 -3.208 1.00 93.19 97 THR A N 1
ATOM 766 C CA . THR A 1 97 ? 11.522 -8.024 -4.316 1.00 93.19 97 THR A CA 1
ATOM 767 C C . THR A 1 97 ? 10.048 -7.629 -4.476 1.00 93.19 97 THR A C 1
ATOM 769 O O . THR A 1 97 ? 9.159 -8.293 -3.956 1.00 93.19 97 THR A O 1
ATOM 772 N N . GLN A 1 98 ? 9.747 -6.488 -5.112 1.00 94.31 98 GLN A N 1
ATOM 773 C CA . GLN A 1 98 ? 8.369 -5.954 -5.187 1.00 94.31 98 GLN A CA 1
ATOM 774 C C . GLN A 1 98 ? 7.376 -6.885 -5.900 1.00 94.31 98 GLN A C 1
ATOM 776 O O . GLN A 1 98 ? 6.205 -6.902 -5.537 1.00 94.31 98 GLN A O 1
ATOM 781 N N . ASP A 1 99 ? 7.846 -7.663 -6.867 1.00 94.81 99 ASP A N 1
ATOM 782 C CA . ASP A 1 99 ? 7.074 -8.631 -7.650 1.00 94.81 99 ASP A CA 1
ATOM 783 C C . ASP A 1 99 ? 6.662 -9.885 -6.877 1.00 94.81 99 ASP A C 1
ATOM 785 O O . ASP A 1 99 ? 5.717 -10.558 -7.276 1.00 94.81 99 ASP A O 1
ATOM 789 N N . GLN A 1 100 ? 7.341 -10.190 -5.768 1.00 96.12 100 GLN A N 1
ATOM 790 C CA . GLN A 1 100 ? 7.052 -11.374 -4.954 1.00 96.12 100 GLN A CA 1
ATOM 791 C C . GLN A 1 100 ? 5.833 -11.202 -4.047 1.00 96.12 100 GLN A C 1
ATOM 793 O O . GLN A 1 100 ? 5.376 -12.178 -3.466 1.00 96.12 100 GLN A O 1
ATOM 798 N N . TYR A 1 101 ? 5.315 -9.982 -3.905 1.00 96.75 101 TYR A N 1
ATOM 799 C CA . TYR A 1 101 ? 4.167 -9.678 -3.057 1.00 96.75 101 TYR A CA 1
ATOM 800 C C . TYR A 1 101 ? 2.941 -9.374 -3.910 1.00 96.75 101 TYR A C 1
ATOM 802 O O . TYR A 1 101 ? 3.042 -8.803 -4.999 1.00 96.75 101 TYR A O 1
ATOM 810 N N . ALA A 1 102 ? 1.755 -9.665 -3.373 1.00 97.44 102 ALA A N 1
ATOM 811 C CA . ALA A 1 102 ? 0.501 -9.248 -3.987 1.00 97.44 102 ALA A CA 1
ATOM 812 C C . ALA A 1 102 ? 0.507 -7.742 -4.306 1.00 97.44 102 ALA A C 1
ATOM 814 O O . ALA A 1 102 ? 1.013 -6.921 -3.536 1.00 97.44 102 ALA A O 1
ATOM 815 N N . ILE A 1 103 ? -0.137 -7.356 -5.413 1.00 97.31 103 ILE A N 1
ATOM 816 C CA . ILE A 1 103 ? -0.218 -5.946 -5.834 1.00 97.31 103 ILE A CA 1
ATOM 817 C C . ILE A 1 103 ? -0.757 -5.065 -4.699 1.00 97.31 103 ILE A C 1
ATOM 819 O O . ILE A 1 103 ? -0.270 -3.952 -4.497 1.00 97.31 103 ILE A O 1
ATOM 823 N N . GLY A 1 104 ? -1.726 -5.560 -3.928 1.00 97.12 104 GLY A N 1
ATOM 824 C CA . GLY A 1 104 ? -2.294 -4.837 -2.800 1.00 97.12 104 GLY A CA 1
ATOM 825 C C . GLY A 1 104 ? -1.483 -4.855 -1.501 1.00 97.12 104 GLY A C 1
ATOM 826 O O . GLY A 1 104 ? -1.854 -4.124 -0.586 1.00 97.12 104 GLY A O 1
ATOM 827 N N . ASP A 1 105 ? -0.413 -5.641 -1.371 1.00 97.06 105 ASP A N 1
ATOM 828 C CA . ASP A 1 105 ? 0.332 -5.750 -0.111 1.00 97.06 105 ASP A CA 1
ATOM 829 C C . ASP A 1 105 ? 1.390 -4.645 0.015 1.00 97.06 105 ASP A C 1
ATOM 831 O O . ASP A 1 105 ? 2.542 -4.784 -0.400 1.00 97.06 105 ASP A O 1
ATOM 835 N N . LEU A 1 106 ? 0.985 -3.500 0.571 1.00 96.00 106 LEU A N 1
ATOM 836 C CA . LEU A 1 106 ? 1.878 -2.355 0.734 1.00 96.00 106 LEU A CA 1
ATOM 837 C C . LEU A 1 106 ? 2.879 -2.565 1.863 1.00 96.00 106 LEU A C 1
ATOM 839 O O . LEU A 1 106 ? 3.999 -2.085 1.749 1.00 96.00 106 LEU A O 1
ATOM 843 N N . SER A 1 107 ? 2.512 -3.250 2.946 1.00 94.25 107 SER A N 1
ATOM 844 C CA . SER A 1 107 ? 3.471 -3.518 4.022 1.00 94.25 107 SER A CA 1
ATOM 845 C C . SER A 1 107 ? 4.537 -4.504 3.589 1.00 94.25 107 SER A C 1
ATOM 847 O O . SER A 1 107 ? 5.710 -4.195 3.763 1.00 94.25 107 SER A O 1
ATOM 849 N N . GLY A 1 108 ? 4.161 -5.620 2.957 1.00 94.44 108 GLY A N 1
AT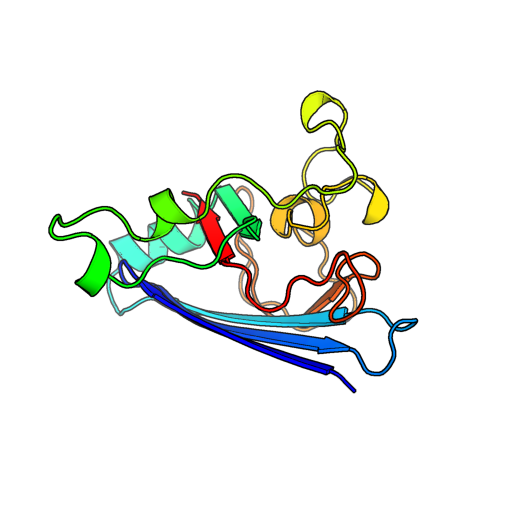OM 850 C CA . GLY A 1 108 ? 5.125 -6.587 2.432 1.00 94.44 108 GLY A CA 1
ATOM 851 C C . GLY A 1 108 ? 6.175 -5.930 1.534 1.00 94.44 108 GLY A C 1
ATOM 852 O O . GLY A 1 108 ? 7.378 -6.141 1.692 1.00 94.44 108 GLY A O 1
ATOM 853 N N . LYS A 1 109 ? 5.720 -5.025 0.660 1.00 94.56 109 LYS A N 1
ATOM 854 C CA . LYS A 1 109 ? 6.587 -4.294 -0.266 1.00 94.56 109 LYS A CA 1
ATOM 855 C C . LYS A 1 109 ? 7.343 -3.141 0.396 1.00 94.56 109 LYS A C 1
ATOM 857 O O . LYS A 1 109 ? 8.533 -2.980 0.172 1.00 94.56 109 LYS A O 1
ATOM 862 N N . LEU A 1 110 ? 6.691 -2.259 1.132 1.00 92.56 110 LEU A N 1
ATOM 863 C CA . LEU A 1 110 ? 7.280 -0.960 1.487 1.00 92.56 110 LEU A CA 1
ATOM 864 C C . LEU A 1 110 ? 7.927 -0.941 2.868 1.00 92.56 110 LEU A C 1
ATOM 866 O O . LEU A 1 110 ? 8.672 -0.009 3.178 1.00 92.56 110 LEU A O 1
ATOM 870 N N . GLN A 1 111 ? 7.644 -1.939 3.703 1.00 89.38 111 GLN A N 1
ATOM 871 C CA . GLN A 1 111 ? 8.266 -2.036 5.012 1.00 89.38 111 GLN A CA 1
ATOM 872 C C . GLN A 1 111 ? 9.790 -2.116 4.869 1.00 89.38 111 GLN A C 1
ATOM 874 O O . GLN A 1 111 ? 10.320 -2.727 3.946 1.00 89.38 111 GLN A O 1
ATOM 879 N N . ASP A 1 112 ? 10.482 -1.405 5.759 1.00 83.56 112 ASP A N 1
ATOM 880 C CA . ASP A 1 112 ? 11.943 -1.292 5.826 1.00 83.56 112 ASP A CA 1
ATOM 881 C C . ASP A 1 112 ? 12.653 -0.705 4.590 1.00 83.56 112 ASP A C 1
ATOM 883 O O . ASP A 1 112 ? 13.847 -0.409 4.655 1.00 83.56 112 ASP A O 1
ATOM 887 N N . ARG A 1 113 ? 11.922 -0.359 3.521 1.00 85.19 113 ARG A N 1
ATOM 888 C CA . ARG A 1 113 ? 12.456 0.382 2.371 1.00 85.19 113 ARG A CA 1
ATOM 889 C C . ARG A 1 113 ? 12.464 1.880 2.652 1.00 85.19 113 ARG A C 1
ATOM 891 O O . ARG A 1 113 ? 11.455 2.561 2.490 1.00 85.19 113 ARG A O 1
ATOM 898 N N . LYS A 1 114 ? 13.618 2.377 3.102 1.00 76.38 114 LYS A N 1
ATOM 899 C CA . LYS A 1 114 ? 13.825 3.786 3.493 1.00 76.38 114 LYS A CA 1
ATOM 900 C C . LYS A 1 114 ? 14.737 4.564 2.535 1.00 76.38 114 LYS A C 1
ATOM 902 O O . LYS A 1 114 ? 15.150 5.682 2.837 1.00 76.38 114 LYS A O 1
ATOM 907 N N . GLU A 1 115 ? 15.124 3.946 1.423 1.00 70.31 115 GLU A N 1
ATOM 908 C CA . GLU A 1 115 ? 16.137 4.490 0.523 1.00 70.31 115 GLU A CA 1
ATOM 909 C C . GLU A 1 115 ? 15.612 5.690 -0.272 1.00 70.31 115 GLU A C 1
ATOM 911 O O . GLU A 1 115 ? 14.549 5.639 -0.891 1.00 70.31 115 GLU A O 1
ATOM 916 N N . GLY A 1 116 ? 16.390 6.775 -0.282 1.00 64.00 116 GLY A N 1
ATOM 917 C CA . GLY A 1 116 ? 16.162 7.914 -1.172 1.00 64.00 116 GLY A CA 1
ATOM 918 C C . GLY A 1 116 ? 14.944 8.783 -0.842 1.00 64.00 116 GLY A C 1
ATOM 919 O O . GLY A 1 116 ? 14.517 9.560 -1.695 1.00 64.00 116 GLY A O 1
ATOM 920 N N . SER A 1 117 ? 14.354 8.679 0.353 1.00 72.69 117 SER A N 1
ATOM 921 C CA . SER A 1 117 ? 13.185 9.480 0.742 1.00 72.69 117 SER A CA 1
ATOM 922 C C . SER A 1 117 ? 13.127 9.785 2.240 1.00 72.69 117 SER A C 1
ATOM 924 O O . SER A 1 117 ? 13.781 9.156 3.067 1.00 72.69 117 SER A O 1
ATOM 926 N N . TYR A 1 118 ? 12.357 10.816 2.596 1.00 74.50 118 TYR A N 1
ATOM 927 C CA . TYR A 1 118 ? 12.186 11.245 3.982 1.00 74.50 118 TYR A CA 1
ATOM 928 C C . TYR A 1 118 ? 11.070 10.436 4.655 1.00 74.50 118 TYR A C 1
ATOM 930 O O . TYR A 1 118 ? 9.898 10.567 4.290 1.00 74.50 118 TYR A O 1
ATOM 938 N N . HIS A 1 119 ? 11.433 9.617 5.646 1.00 80.31 119 HIS A N 1
ATOM 939 C CA . HIS A 1 119 ? 10.509 8.778 6.412 1.00 80.31 119 HIS A CA 1
ATOM 940 C C . HIS A 1 119 ? 10.461 9.208 7.878 1.00 80.31 119 HIS A C 1
ATOM 942 O O . HIS A 1 119 ? 11.496 9.368 8.522 1.00 80.31 119 HIS A O 1
ATOM 948 N N . ASN A 1 120 ? 9.258 9.344 8.439 1.00 72.06 120 ASN A N 1
ATOM 949 C CA . ASN A 1 120 ? 9.090 9.740 9.837 1.00 72.06 120 ASN A CA 1
ATOM 950 C C . ASN A 1 120 ? 8.951 8.523 10.758 1.00 72.06 120 ASN A C 1
ATOM 952 O O . ASN A 1 120 ? 8.022 7.734 10.586 1.00 72.06 120 ASN A O 1
ATOM 956 N N . TYR A 1 121 ? 9.802 8.444 11.791 1.00 67.69 121 TYR A N 1
ATOM 957 C CA . TYR A 1 121 ? 9.659 7.590 12.985 1.00 67.69 121 TYR A CA 1
ATOM 958 C C . TYR A 1 121 ? 8.998 6.219 12.727 1.00 67.69 121 TYR A C 1
ATOM 960 O O . TYR A 1 121 ? 7.810 6.018 13.029 1.00 67.69 121 TYR A O 1
ATOM 968 N N . ILE A 1 122 ? 9.788 5.289 12.184 1.00 71.69 122 ILE A N 1
ATOM 969 C CA . ILE A 1 122 ? 9.438 3.872 12.009 1.00 71.69 122 ILE A CA 1
ATOM 970 C C . ILE A 1 122 ? 10.013 3.106 13.202 1.00 71.69 122 ILE A C 1
ATOM 972 O O . ILE A 1 122 ? 11.229 3.112 13.405 1.00 71.69 122 ILE A O 1
ATOM 976 N N . LEU A 1 123 ? 9.142 2.495 14.007 1.00 79.88 123 LEU A N 1
ATOM 977 C CA . LEU A 1 123 ? 9.548 1.706 15.169 1.00 79.88 123 LEU A CA 1
ATOM 978 C C . LEU A 1 123 ? 9.790 0.246 14.763 1.00 79.88 123 LEU A C 1
ATOM 980 O O . LEU A 1 123 ? 8.976 -0.300 14.016 1.00 79.88 123 LEU A O 1
ATOM 984 N N . PRO A 1 124 ? 10.849 -0.406 15.278 1.00 78.56 124 PRO A N 1
ATOM 985 C CA . PRO A 1 124 ? 11.049 -1.837 15.080 1.00 78.56 124 PRO A CA 1
ATOM 986 C C . PRO A 1 124 ? 9.828 -2.638 15.551 1.00 78.56 124 PRO A C 1
ATOM 988 O O . PRO A 1 124 ? 9.252 -2.336 16.598 1.00 78.56 124 PRO A O 1
ATOM 991 N N . GLY A 1 125 ? 9.435 -3.652 14.779 1.00 81.69 125 GLY A N 1
ATOM 992 C CA . GLY A 1 125 ? 8.286 -4.510 15.093 1.00 81.69 125 GLY A CA 1
ATOM 993 C C . GLY A 1 125 ? 6.913 -3.921 14.746 1.00 81.69 125 GLY A C 1
ATOM 994 O O . GLY A 1 125 ? 5.901 -4.552 15.032 1.00 81.69 125 GLY A O 1
ATOM 995 N N . SER A 1 126 ? 6.862 -2.741 14.125 1.00 89.50 126 SER A N 1
ATOM 996 C CA . SER A 1 126 ? 5.635 -2.129 13.610 1.00 89.50 126 SER A CA 1
ATOM 997 C C . SER A 1 126 ? 5.740 -1.951 12.103 1.00 89.50 126 SER A C 1
ATOM 999 O O . SER A 1 126 ? 6.700 -1.358 11.615 1.00 89.50 126 SER A O 1
ATOM 1001 N N . ALA A 1 127 ? 4.716 -2.370 11.360 1.00 91.44 127 ALA A N 1
ATOM 1002 C CA . ALA A 1 127 ? 4.649 -2.187 9.911 1.00 91.44 127 ALA A CA 1
ATOM 1003 C C . ALA A 1 127 ? 4.232 -0.758 9.510 1.00 91.44 127 ALA A C 1
ATOM 1005 O O . ALA A 1 127 ? 3.759 -0.531 8.396 1.00 91.44 127 ALA A O 1
ATOM 1006 N N . LYS A 1 128 ? 4.349 0.218 10.426 1.00 92.12 128 LYS A N 1
ATOM 1007 C CA . LYS A 1 128 ? 3.970 1.616 10.205 1.00 92.12 128 LYS A CA 1
ATOM 1008 C C . LYS A 1 128 ? 4.764 2.216 9.043 1.00 92.12 128 LYS A C 1
ATOM 1010 O O . LYS A 1 128 ? 5.979 2.378 9.125 1.00 92.12 128 LYS A O 1
ATOM 1015 N N . LEU A 1 129 ? 4.041 2.662 8.020 1.00 91.62 129 LEU A N 1
ATOM 1016 C CA . LEU A 1 129 ? 4.596 3.398 6.891 1.00 91.62 129 LEU A CA 1
ATOM 1017 C C . LEU A 1 129 ? 4.406 4.907 7.085 1.00 91.62 129 LEU A C 1
ATOM 1019 O O . LEU A 1 129 ? 3.364 5.367 7.560 1.00 91.62 129 LEU A O 1
ATOM 1023 N N . SER A 1 130 ? 5.416 5.696 6.724 1.00 91.75 130 SER A N 1
ATOM 1024 C CA . SER A 1 130 ? 5.328 7.157 6.734 1.00 91.75 130 SER A CA 1
ATOM 1025 C C . SER A 1 130 ? 6.348 7.768 5.787 1.00 91.75 130 SER A C 1
ATOM 1027 O O . SER A 1 130 ? 7.518 7.388 5.810 1.00 91.75 130 SER A O 1
ATOM 1029 N N . GLY A 1 131 ? 5.909 8.745 4.995 1.00 92.12 131 GLY A N 1
ATOM 1030 C CA . GLY A 1 131 ? 6.754 9.421 4.017 1.00 92.12 131 GLY A CA 1
ATOM 1031 C C . GLY A 1 131 ? 6.517 8.934 2.593 1.00 92.12 131 GLY A C 1
ATOM 1032 O O . GLY A 1 131 ? 5.429 8.460 2.259 1.00 92.12 131 GLY A O 1
ATOM 1033 N N . ILE A 1 132 ? 7.534 9.109 1.755 1.00 93.19 132 ILE A N 1
ATOM 1034 C CA . ILE A 1 132 ? 7.465 8.861 0.314 1.00 93.19 132 ILE A CA 1
ATOM 1035 C C . ILE A 1 132 ? 8.115 7.517 -0.007 1.00 93.19 132 ILE A C 1
ATOM 1037 O O . ILE A 1 132 ? 9.219 7.244 0.441 1.00 93.19 132 ILE A O 1
ATOM 1041 N N . TYR A 1 133 ? 7.431 6.702 -0.800 1.00 93.88 133 TYR A N 1
ATOM 1042 C CA . TYR A 1 133 ? 7.876 5.400 -1.282 1.00 93.88 133 TYR A CA 1
ATOM 1043 C C . TYR A 1 133 ? 7.690 5.315 -2.797 1.00 93.88 133 TYR A C 1
ATOM 1045 O O . TYR A 1 133 ? 6.940 6.099 -3.387 1.00 93.88 133 TYR A O 1
ATOM 1053 N N . TRP A 1 134 ? 8.316 4.324 -3.422 1.00 93.69 134 TRP A N 1
ATOM 1054 C CA . TRP A 1 134 ? 8.103 3.990 -4.826 1.00 93.69 134 TRP A CA 1
ATOM 1055 C C . TRP A 1 134 ? 7.839 2.489 -4.989 1.00 93.69 134 TRP A C 1
ATOM 1057 O O . TRP A 1 134 ? 8.397 1.670 -4.260 1.00 93.69 134 TRP A O 1
ATOM 1067 N N . ASP A 1 135 ? 6.979 2.136 -5.943 1.00 94.88 135 ASP A N 1
ATOM 1068 C CA . ASP A 1 135 ? 6.623 0.752 -6.265 1.00 94.88 135 ASP A CA 1
ATOM 1069 C C . ASP A 1 135 ? 6.424 0.590 -7.779 1.00 94.88 135 ASP A C 1
ATOM 1071 O O . ASP A 1 135 ? 5.602 1.284 -8.386 1.00 94.88 135 ASP A O 1
ATOM 1075 N N . THR A 1 136 ? 7.187 -0.304 -8.409 1.00 95.06 136 THR A N 1
ATOM 1076 C CA . THR A 1 136 ? 7.062 -0.615 -9.843 1.00 95.06 136 THR A CA 1
ATOM 1077 C C . THR A 1 136 ? 5.919 -1.586 -10.148 1.00 95.06 136 THR A C 1
ATOM 1079 O O . THR A 1 136 ? 5.467 -1.646 -11.289 1.00 95.06 136 THR A O 1
ATOM 1082 N N . TYR A 1 137 ? 5.386 -2.275 -9.137 1.00 96.19 137 TYR A N 1
ATOM 1083 C CA . TYR A 1 137 ? 4.311 -3.268 -9.226 1.00 96.19 137 TYR A CA 1
ATOM 1084 C C . TYR A 1 137 ? 3.005 -2.774 -8.582 1.00 96.19 137 TYR A C 1
ATOM 1086 O O . TYR A 1 137 ? 2.174 -3.562 -8.126 1.00 96.19 137 TYR A O 1
ATOM 1094 N N . LEU A 1 138 ? 2.790 -1.453 -8.570 1.00 96.56 138 LEU A N 1
ATOM 1095 C CA . LEU A 1 138 ? 1.558 -0.816 -8.095 1.00 96.56 138 LEU A CA 1
ATOM 1096 C C . LEU A 1 138 ? 0.927 0.085 -9.169 1.00 96.56 138 LEU A C 1
ATOM 1098 O O . LEU A 1 138 ? 0.982 1.313 -9.070 1.00 96.56 138 LEU A O 1
ATOM 1102 N N . PRO A 1 139 ? 0.327 -0.481 -10.225 1.00 96.62 139 PRO A N 1
ATOM 1103 C CA . PRO A 1 139 ? -0.113 0.302 -11.373 1.00 96.62 139 PRO A CA 1
ATOM 1104 C C . PRO A 1 139 ? -1.325 1.202 -11.061 1.00 96.62 139 PRO A C 1
ATOM 1106 O O . PRO A 1 139 ? -2.303 0.793 -10.432 1.00 96.62 139 PRO A O 1
ATOM 1109 N N . LEU A 1 140 ? -1.318 2.436 -11.586 1.00 96.81 140 LEU A N 1
ATOM 1110 C CA . LEU A 1 140 ? -2.472 3.356 -11.562 1.00 96.81 140 LEU A CA 1
ATOM 1111 C C . LEU A 1 140 ? -3.297 3.310 -12.861 1.00 96.81 140 LEU A C 1
ATOM 1113 O O . LEU A 1 140 ? -4.187 4.133 -13.088 1.00 96.81 140 LEU A O 1
ATOM 1117 N N . SER A 1 141 ? -3.004 2.356 -13.739 1.00 94.62 141 SER A N 1
ATOM 1118 C CA . SER A 1 141 ? -3.679 2.164 -15.022 1.00 94.62 141 SER A CA 1
ATOM 1119 C C . SER A 1 141 ? -3.688 0.687 -15.421 1.00 94.62 141 SER A C 1
ATOM 1121 O O . SER A 1 141 ? -3.021 -0.130 -14.793 1.00 94.62 141 SER A O 1
ATOM 1123 N N . GLY A 1 142 ? -4.480 0.336 -16.435 1.00 93.88 142 GLY A N 1
ATOM 1124 C CA . GLY A 1 142 ? -4.654 -1.052 -16.864 1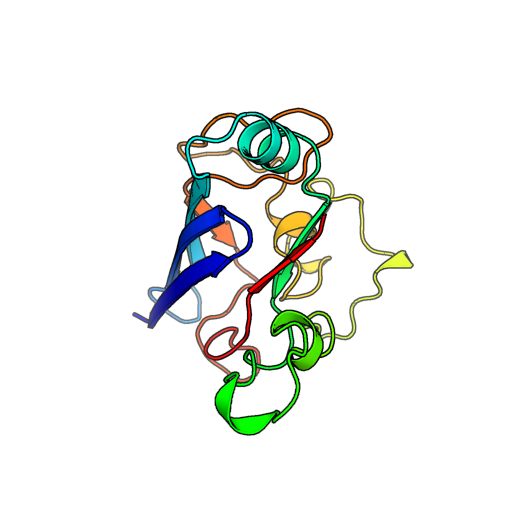.00 93.88 142 GLY A CA 1
ATOM 1125 C C . GLY A 1 142 ? -5.576 -1.870 -15.955 1.00 93.88 142 GLY A C 1
ATOM 1126 O O . GLY A 1 142 ? -6.187 -1.354 -15.017 1.00 93.88 142 GLY A O 1
ATOM 1127 N N . ILE A 1 143 ? -5.679 -3.164 -16.257 1.00 94.69 143 ILE A N 1
ATOM 1128 C CA . ILE A 1 143 ? -6.620 -4.097 -15.613 1.00 94.69 143 ILE A CA 1
ATOM 1129 C C . ILE A 1 143 ? -6.328 -4.331 -14.126 1.00 94.69 143 ILE A C 1
ATOM 1131 O O . ILE A 1 143 ? -7.233 -4.618 -13.346 1.00 94.69 143 ILE A O 1
ATOM 1135 N N . HIS A 1 144 ? -5.071 -4.162 -13.716 1.00 95.94 144 HIS A N 1
ATOM 1136 C CA . HIS A 1 144 ? -4.637 -4.340 -12.332 1.00 95.94 144 HIS A CA 1
ATOM 1137 C C . HIS A 1 144 ? -4.541 -3.021 -11.565 1.00 95.94 144 HIS A C 1
ATOM 1139 O O . HIS A 1 144 ? -3.902 -2.962 -10.518 1.00 95.94 144 HIS A O 1
ATOM 1145 N N . SER A 1 145 ? -5.178 -1.959 -12.068 1.00 96.12 145 SER A N 1
ATOM 1146 C CA . SER A 1 145 ? -5.152 -0.663 -11.403 1.00 96.12 145 SER A CA 1
ATOM 1147 C C . SER A 1 145 ? -5.672 -0.746 -9.963 1.00 96.12 145 SER A C 1
ATOM 1149 O O . SER A 1 145 ? -6.686 -1.395 -9.680 1.00 96.12 145 SER A O 1
ATOM 1151 N N . ILE A 1 146 ? -4.989 -0.039 -9.061 1.00 96.25 146 ILE A N 1
ATOM 1152 C CA . ILE A 1 146 ? -5.412 0.123 -7.663 1.00 96.25 146 ILE A CA 1
ATOM 1153 C C . ILE A 1 146 ? -6.394 1.284 -7.442 1.00 96.25 146 ILE A C 1
ATOM 1155 O O . ILE A 1 146 ? -6.844 1.517 -6.321 1.00 96.25 146 ILE A O 1
ATOM 1159 N N . ILE A 1 147 ? -6.732 2.041 -8.488 1.00 94.88 147 ILE A N 1
ATOM 1160 C CA . ILE A 1 147 ? -7.713 3.127 -8.386 1.00 94.88 147 ILE A CA 1
ATOM 1161 C C . ILE A 1 147 ? -9.102 2.531 -8.092 1.00 94.88 147 ILE A C 1
ATOM 1163 O O . ILE A 1 147 ? -9.441 1.462 -8.590 1.00 94.88 147 ILE A O 1
ATOM 1167 N N . HIS A 1 148 ? -9.907 3.239 -7.290 1.00 92.06 148 HIS A N 1
ATOM 1168 C CA . HIS A 1 148 ? -11.243 2.819 -6.828 1.00 92.06 148 HIS A CA 1
ATOM 1169 C C . HIS A 1 148 ? -11.267 1.571 -5.934 1.00 92.06 148 HIS A C 1
ATOM 1171 O O . HIS A 1 148 ? -12.323 0.981 -5.716 1.00 92.06 148 HIS A O 1
ATOM 1177 N N . ARG A 1 149 ? -10.120 1.212 -5.359 1.00 94.19 149 ARG A N 1
ATOM 1178 C CA . ARG A 1 149 ? -10.007 0.197 -4.312 1.00 94.19 149 ARG A CA 1
ATOM 1179 C C . ARG A 1 149 ? -9.935 0.839 -2.935 1.00 94.19 149 ARG A C 1
ATOM 1181 O O . ARG A 1 149 ? -9.706 2.044 -2.808 1.00 94.19 149 ARG A O 1
ATOM 1188 N N . SER A 1 150 ? -10.152 0.041 -1.899 1.00 93.81 150 SER A N 1
ATOM 1189 C CA . SER A 1 150 ? -10.004 0.498 -0.519 1.00 93.81 150 SER A CA 1
ATOM 1190 C C . SER A 1 150 ? -8.619 0.173 0.020 1.00 93.81 150 SER A C 1
ATOM 1192 O O . SER A 1 150 ? -7.962 -0.770 -0.413 1.00 93.81 150 SER A O 1
ATOM 1194 N N . LEU A 1 151 ? -8.182 0.976 0.982 1.00 94.19 151 LEU A N 1
ATOM 1195 C CA . LEU A 1 151 ? -6.989 0.728 1.768 1.00 94.19 151 LEU A CA 1
ATOM 1196 C C . LEU A 1 151 ? -7.415 0.401 3.197 1.00 94.19 151 LEU A C 1
ATOM 1198 O O . LEU A 1 151 ? -8.155 1.170 3.812 1.00 94.19 151 LEU A O 1
ATOM 1202 N N . VAL A 1 152 ? -6.908 -0.709 3.717 1.00 94.00 152 VAL A N 1
ATOM 1203 C CA . VAL A 1 152 ? -7.196 -1.218 5.054 1.00 94.00 152 VAL A CA 1
ATOM 1204 C C . VAL A 1 152 ? -5.902 -1.262 5.860 1.00 94.00 152 VAL A C 1
ATOM 1206 O O . VAL A 1 152 ? -4.862 -1.724 5.386 1.00 94.00 152 VAL A O 1
ATOM 1209 N N . LEU A 1 153 ? -5.970 -0.738 7.083 1.00 93.31 153 LEU A N 1
ATOM 1210 C CA . LEU A 1 153 ? -4.890 -0.795 8.064 1.00 93.31 153 LEU A CA 1
ATOM 1211 C C . LEU A 1 153 ? -5.234 -1.882 9.078 1.00 93.31 153 LEU A C 1
ATOM 1213 O O . LEU A 1 153 ? -6.243 -1.781 9.779 1.00 93.31 153 LEU A O 1
ATOM 1217 N N . TYR A 1 154 ? -4.383 -2.897 9.156 1.00 92.25 154 TYR A N 1
ATOM 1218 C CA . TYR A 1 154 ? -4.502 -3.982 10.114 1.00 92.25 154 TYR A CA 1
ATOM 1219 C C . TYR A 1 154 ? -3.750 -3.651 11.396 1.00 92.25 154 TYR A C 1
ATOM 1221 O O . TYR A 1 154 ? -2.633 -3.124 11.370 1.00 92.25 154 TYR A O 1
ATOM 1229 N N . ARG A 1 155 ? -4.400 -3.979 12.508 1.00 86.94 155 ARG A N 1
ATOM 1230 C CA . ARG A 1 155 ? -3.827 -3.946 13.847 1.00 86.94 155 ARG A CA 1
ATOM 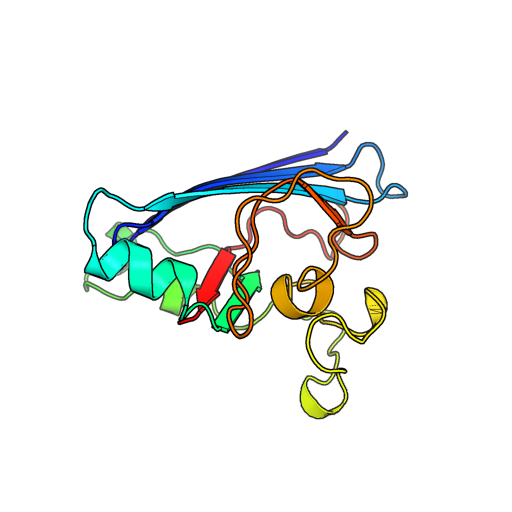1231 C C . ARG A 1 155 ? -3.179 -5.285 14.173 1.00 86.94 155 ARG A C 1
ATOM 1233 O O . ARG A 1 155 ? -3.770 -6.302 13.756 1.00 86.94 155 ARG A O 1
#

Sequence (155 aa):
KKFFRAIINSRGIKGQITAIQETPFNPTWINISLTTINNLEIRLWYATKIASYRIHELPSEPAKNIGIPVDSCSTTKKLFNPLNIDEETTPPPGYGTQDQYAIGDLSGKLQDRKEGSYHNYILPGSAKLSGIYWDTYLPLSGIHSIIHRSLVLYR

Organism: NCBI:txid471704